Protein AF-A0A3B7QYM5-F1 (afdb_monomer_lite)

Secondary structure (DSSP, 8-state):
-EEEEEES------TT--B--PPTT-EEEEEEEE-TTT--EEEEETT--B-TT-S-EEGGGEEEEEEE---

Radius of gyration: 12.16 Å; chains: 1; bounding box: 25×25×38 Å

Foldseek 3Di:
DWWKKAFQDQPDDDPPKDWDTDDHGDMFTWDWDQDPPPRAIWIAGPPTDIDPPPRTHHCVRIDTDDDDDDD

Organism: NCBI:txid2319843

Sequence (71 aa):
MQQYARCVDATRRPHDHIGDWPERGAVYSVEYRLNARTKEPQVHVLGFYAEQPYGAFATRRFEPVAEVWLN

pLDDT: mean 95.38, std 3.87, range [78.44, 98.69]

Structure (mmCIF, N/CA/C/O backbone):
data_AF-A0A3B7QYM5-F1
#
_entry.id   AF-A0A3B7QYM5-F1
#
loop_
_atom_site.group_PDB
_atom_site.id
_atom_site.type_symbol
_atom_site.label_atom_id
_atom_site.label_alt_id
_atom_site.label_comp_id
_atom_site.label_asym_id
_atom_site.label_entity_id
_atom_site.label_seq_id
_atom_site.pdbx_PDB_ins_code
_atom_site.Cartn_x
_atom_site.Cartn_y
_atom_site.Cartn_z
_atom_site.occupancy
_atom_site.B_iso_or_equiv
_atom_site.auth_seq_id
_atom_site.auth_comp_id
_atom_site.auth_asym_id
_atom_site.auth_atom_id
_atom_site.pdbx_PDB_model_num
ATOM 1 N N . MET A 1 1 ? -2.971 8.046 14.877 1.00 87.50 1 MET A N 1
ATOM 2 C CA . MET A 1 1 ? -4.143 7.650 14.070 1.00 87.50 1 MET A CA 1
ATOM 3 C C . MET A 1 1 ? -3.679 6.640 13.039 1.00 87.50 1 MET A C 1
ATOM 5 O O . MET A 1 1 ? -2.680 6.903 12.383 1.00 87.50 1 MET A O 1
ATOM 9 N N . GLN A 1 2 ? -4.345 5.494 12.938 1.00 95.25 2 GLN A N 1
ATOM 10 C CA . GLN A 1 2 ? -4.036 4.437 11.977 1.00 95.25 2 GLN A CA 1
ATOM 11 C C . GLN A 1 2 ? -5.178 4.326 10.969 1.00 95.25 2 GLN A C 1
ATOM 13 O O . GLN A 1 2 ? -6.333 4.166 11.358 1.00 95.25 2 GLN A O 1
ATOM 18 N N . GLN A 1 3 ? -4.854 4.385 9.680 1.00 97.44 3 GLN A N 1
ATOM 19 C CA . GLN A 1 3 ? -5.824 4.212 8.602 1.00 97.44 3 GLN A CA 1
ATOM 20 C C . GLN A 1 3 ? -5.694 2.824 7.987 1.00 97.44 3 GLN A C 1
ATOM 22 O O . GLN A 1 3 ? -4.588 2.285 7.884 1.00 97.44 3 GLN A O 1
ATOM 27 N N . TYR A 1 4 ? -6.830 2.272 7.571 1.00 98.19 4 TYR A N 1
ATOM 28 C CA . TYR A 1 4 ? -6.919 0.996 6.880 1.00 98.19 4 TYR A CA 1
ATOM 29 C C . TYR A 1 4 ? -7.675 1.160 5.569 1.00 98.19 4 TYR A C 1
ATOM 31 O O . TYR A 1 4 ? -8.718 1.821 5.512 1.00 98.19 4 TYR A O 1
ATOM 39 N N . ALA A 1 5 ? -7.172 0.524 4.515 1.00 98.56 5 ALA A N 1
ATOM 40 C CA . ALA A 1 5 ? -7.819 0.519 3.213 1.00 98.56 5 ALA A CA 1
ATOM 41 C C . ALA A 1 5 ? -7.763 -0.864 2.565 1.00 98.56 5 ALA A C 1
ATOM 43 O O . ALA A 1 5 ? -6.784 -1.601 2.695 1.00 98.56 5 ALA A O 1
ATOM 44 N N . ARG A 1 6 ? -8.829 -1.208 1.846 1.00 98.69 6 ARG A N 1
ATOM 45 C CA . ARG A 1 6 ? -8.948 -2.441 1.072 1.00 98.69 6 ARG A CA 1
ATOM 46 C C . ARG A 1 6 ? -8.458 -2.214 -0.347 1.00 98.69 6 ARG A C 1
ATOM 48 O O . ARG A 1 6 ? -8.893 -1.265 -0.995 1.00 98.69 6 ARG A O 1
ATOM 55 N N . CYS A 1 7 ? -7.617 -3.101 -0.871 1.00 98.56 7 CYS A N 1
ATOM 56 C CA . CYS A 1 7 ? -7.271 -3.056 -2.288 1.00 98.56 7 CYS A CA 1
ATOM 57 C C . CYS A 1 7 ? -8.472 -3.489 -3.144 1.00 98.56 7 CYS A C 1
ATOM 59 O O . CYS A 1 7 ? -8.970 -4.609 -3.031 1.00 98.56 7 CYS A O 1
ATOM 61 N N . VAL A 1 8 ? -8.922 -2.606 -4.032 1.00 98.69 8 VAL A N 1
ATOM 62 C CA . VAL A 1 8 ? -10.026 -2.843 -4.975 1.00 98.69 8 VAL A CA 1
ATOM 63 C C . VAL A 1 8 ? -9.555 -2.944 -6.424 1.00 98.69 8 VAL A C 1
ATOM 65 O O . VAL A 1 8 ? -10.332 -3.353 -7.279 1.00 98.69 8 VAL A O 1
ATOM 68 N N . ASP A 1 9 ? -8.293 -2.624 -6.721 1.00 98.31 9 ASP A N 1
ATOM 69 C CA . ASP A 1 9 ? -7.669 -2.826 -8.034 1.00 98.31 9 ASP A CA 1
ATOM 70 C C . ASP A 1 9 ? -6.187 -3.208 -7.889 1.00 98.31 9 ASP A C 1
ATOM 72 O O . ASP A 1 9 ? -5.316 -2.350 -7.731 1.00 98.31 9 ASP A O 1
ATOM 76 N N . ALA A 1 10 ? -5.907 -4.508 -8.010 1.00 97.31 10 ALA A N 1
ATOM 77 C CA . ALA A 1 10 ? -4.562 -5.087 -8.031 1.00 97.31 10 ALA A CA 1
ATOM 78 C C . ALA A 1 10 ? -4.021 -5.317 -9.458 1.00 97.31 10 ALA A C 1
ATOM 80 O O . ALA A 1 10 ? -3.003 -5.979 -9.643 1.00 97.31 10 ALA A O 1
ATOM 81 N N . THR A 1 11 ? -4.694 -4.815 -10.498 1.00 97.12 11 THR A N 1
ATOM 82 C CA . THR A 1 11 ? -4.299 -5.075 -11.893 1.00 97.12 11 THR A CA 1
ATOM 83 C C . THR A 1 11 ? -3.130 -4.190 -12.332 1.00 97.12 11 THR A C 1
ATOM 85 O O . THR A 1 11 ? -2.805 -3.206 -11.668 1.00 97.12 11 THR A O 1
ATOM 88 N N . ARG A 1 12 ? -2.514 -4.475 -13.486 1.00 94.88 12 ARG A N 1
ATOM 89 C CA . ARG A 1 12 ? -1.459 -3.627 -14.082 1.00 94.88 12 ARG A CA 1
ATOM 90 C C . ARG A 1 12 ? -0.266 -3.402 -13.142 1.00 94.88 12 ARG A C 1
ATOM 92 O O . ARG A 1 12 ? 0.169 -2.264 -12.963 1.00 94.88 12 ARG A O 1
ATOM 99 N N . ARG A 1 13 ? 0.230 -4.482 -12.531 1.00 95.31 13 ARG A N 1
ATOM 100 C CA . ARG A 1 13 ? 1.572 -4.496 -11.940 1.00 95.31 13 ARG A CA 1
ATOM 101 C C . ARG A 1 13 ? 2.586 -4.223 -13.063 1.00 95.31 13 ARG A C 1
ATOM 103 O O . ARG A 1 13 ? 2.516 -4.927 -14.074 1.00 95.31 13 ARG A O 1
ATOM 110 N N . PRO A 1 14 ? 3.464 -3.211 -12.943 1.00 94.69 14 PRO A N 1
ATOM 111 C CA . PRO A 1 14 ? 4.528 -2.992 -13.919 1.00 94.69 14 PRO A CA 1
ATOM 112 C C . PRO A 1 14 ? 5.403 -4.241 -14.060 1.00 94.69 14 PRO A C 1
ATOM 114 O O . PRO A 1 14 ? 5.658 -4.939 -13.079 1.00 94.69 14 PRO A O 1
ATOM 117 N N . HIS A 1 15 ? 5.835 -4.540 -15.284 1.00 94.44 15 HIS A N 1
ATOM 118 C CA . HIS A 1 15 ? 6.649 -5.724 -15.581 1.00 94.44 15 HIS A CA 1
ATOM 119 C C . HIS A 1 15 ? 8.000 -5.721 -14.846 1.00 94.44 15 HIS A C 1
ATOM 121 O O . HIS A 1 15 ? 8.527 -6.774 -14.510 1.00 94.44 15 HIS A O 1
ATOM 127 N N . ASP A 1 16 ? 8.523 -4.530 -14.581 1.00 94.62 16 ASP A N 1
ATOM 128 C CA . ASP A 1 16 ? 9.768 -4.219 -13.890 1.00 94.62 16 ASP A CA 1
ATOM 129 C C . ASP A 1 16 ? 9.556 -3.911 -12.394 1.00 94.62 16 ASP A C 1
ATOM 131 O O . ASP A 1 16 ? 10.472 -3.456 -11.714 1.00 94.62 16 ASP A O 1
ATOM 135 N N . HIS A 1 17 ? 8.355 -4.152 -11.849 1.00 95.12 17 HIS A N 1
ATOM 136 C CA . HIS A 1 17 ? 8.071 -3.923 -10.429 1.00 95.12 17 HIS A CA 1
ATOM 137 C C . HIS A 1 17 ? 8.736 -4.977 -9.541 1.00 95.12 17 HIS A C 1
ATOM 139 O O . HIS A 1 17 ? 8.316 -6.143 -9.517 1.00 95.12 17 HIS A O 1
ATOM 145 N N . ILE A 1 18 ? 9.676 -4.531 -8.711 1.00 96.06 18 ILE A N 1
ATOM 146 C CA . ILE A 1 18 ? 10.349 -5.343 -7.693 1.00 96.06 18 ILE A CA 1
ATOM 147 C C . ILE A 1 18 ? 9.784 -5.017 -6.307 1.00 96.06 18 ILE A C 1
ATOM 149 O O . ILE A 1 18 ? 9.680 -3.852 -5.924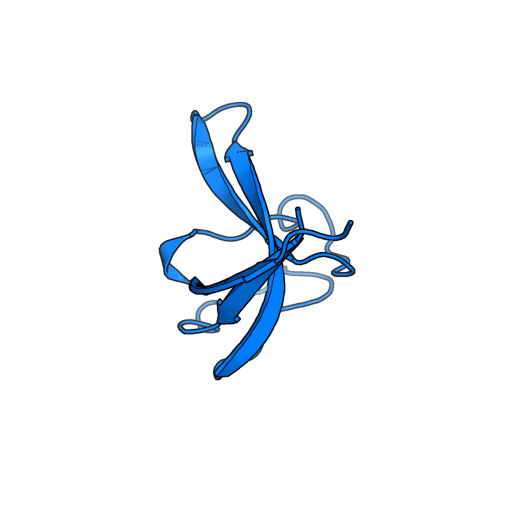 1.00 96.06 18 ILE A O 1
ATOM 153 N N . GLY A 1 19 ? 9.442 -6.070 -5.559 1.00 96.06 19 GLY A N 1
ATOM 154 C CA . GLY A 1 19 ? 8.877 -5.994 -4.212 1.00 96.06 19 GLY A CA 1
ATOM 155 C C . GLY A 1 19 ? 7.393 -6.354 -4.143 1.00 96.06 19 GLY A C 1
ATOM 156 O O . GLY A 1 19 ? 6.845 -7.029 -5.029 1.00 96.06 19 GLY A O 1
ATOM 157 N N . ASP A 1 20 ? 6.767 -5.902 -3.065 1.00 97.75 20 ASP A N 1
ATOM 158 C CA . ASP A 1 20 ? 5.396 -6.198 -2.685 1.00 97.75 20 ASP A CA 1
ATOM 159 C C . ASP A 1 20 ? 4.393 -5.522 -3.619 1.00 97.75 20 ASP A C 1
ATOM 161 O O . ASP A 1 20 ? 4.602 -4.423 -4.144 1.00 97.75 20 ASP A O 1
ATOM 165 N N . TRP A 1 21 ? 3.271 -6.200 -3.826 1.00 97.44 21 TRP A N 1
ATOM 166 C CA . TRP A 1 21 ? 2.157 -5.717 -4.627 1.00 97.44 21 TRP A CA 1
ATOM 167 C C . TRP A 1 21 ? 0.854 -6.088 -3.920 1.00 97.44 21 TRP A C 1
ATOM 169 O O . TRP A 1 21 ? 0.744 -7.210 -3.428 1.00 97.44 21 TRP A O 1
ATOM 179 N N . PRO A 1 22 ? -0.134 -5.182 -3.841 1.00 97.56 22 PRO A N 1
ATOM 180 C CA . PRO A 1 22 ? -1.345 -5.453 -3.086 1.00 97.56 22 PRO A CA 1
ATOM 181 C C . PRO A 1 22 ? -2.200 -6.515 -3.778 1.00 97.56 22 PRO A C 1
ATOM 183 O O . PRO A 1 22 ? -2.284 -6.579 -5.007 1.00 97.56 22 PRO A O 1
ATOM 186 N N . GLU A 1 23 ? -2.898 -7.305 -2.976 1.00 98.38 23 GLU A N 1
ATOM 187 C CA . GLU A 1 23 ? -3.839 -8.318 -3.433 1.00 98.38 23 GLU A CA 1
ATOM 188 C C . GLU A 1 23 ? -5.268 -7.782 -3.358 1.00 98.38 23 GLU A C 1
ATOM 190 O O . GLU A 1 23 ? -5.674 -7.169 -2.368 1.00 98.38 23 GLU A O 1
ATOM 195 N N . ARG A 1 24 ? -6.065 -8.016 -4.407 1.00 98.19 24 ARG A N 1
ATOM 196 C CA . ARG A 1 24 ? -7.460 -7.556 -4.453 1.00 98.19 24 ARG A CA 1
ATOM 197 C C . ARG A 1 24 ? -8.251 -8.195 -3.306 1.00 98.19 24 ARG A C 1
ATOM 199 O O . ARG A 1 24 ? -8.310 -9.412 -3.197 1.00 98.19 24 ARG A O 1
ATOM 206 N N . GLY A 1 25 ? -8.923 -7.365 -2.513 1.00 98.38 25 GLY A N 1
ATOM 207 C CA . GLY A 1 25 ? -9.744 -7.772 -1.372 1.00 98.38 25 GLY A CA 1
ATOM 208 C C . GLY A 1 25 ? -9.022 -7.727 -0.025 1.00 98.38 25 GLY A C 1
ATOM 209 O O . GLY A 1 25 ? -9.698 -7.590 0.993 1.00 98.38 25 GLY A O 1
ATOM 210 N N . ALA A 1 26 ? -7.686 -7.762 -0.001 1.00 98.56 26 ALA A N 1
ATOM 211 C CA . ALA A 1 26 ? -6.921 -7.634 1.234 1.00 98.56 26 ALA A CA 1
ATOM 212 C C . ALA A 1 26 ? -7.027 -6.215 1.815 1.00 98.56 26 ALA A C 1
ATOM 214 O O . ALA A 1 26 ? -7.123 -5.223 1.082 1.00 98.56 26 ALA A O 1
ATOM 215 N N . VAL A 1 27 ? -7.017 -6.136 3.147 1.00 98.44 27 VAL A N 1
ATOM 216 C CA . VAL A 1 27 ? -7.034 -4.887 3.916 1.00 98.44 27 VAL A CA 1
ATOM 217 C C . VAL A 1 27 ? -5.641 -4.637 4.469 1.00 98.44 27 VAL A C 1
ATOM 219 O O . VAL A 1 27 ? -5.036 -5.529 5.056 1.00 98.44 27 VAL A O 1
ATOM 222 N N . TYR A 1 28 ? -5.161 -3.410 4.304 1.00 98.44 28 TYR A N 1
ATOM 223 C CA . TYR A 1 28 ? -3.827 -3.003 4.715 1.00 98.44 28 TYR A CA 1
ATOM 224 C C . TYR A 1 28 ? -3.879 -1.774 5.609 1.00 98.44 28 TYR A C 1
ATOM 226 O O . TYR A 1 28 ? -4.727 -0.900 5.422 1.00 98.44 28 TYR A O 1
ATOM 234 N N . SER A 1 29 ? -2.920 -1.681 6.525 1.00 98.06 29 SER A N 1
ATOM 235 C CA . SER A 1 29 ? -2.560 -0.421 7.170 1.00 98.06 29 SER A CA 1
ATOM 236 C C . SER A 1 29 ? -1.932 0.501 6.128 1.00 98.06 29 SER A C 1
ATOM 238 O O . SER A 1 29 ? -1.003 0.098 5.424 1.00 98.06 29 SER A O 1
ATOM 240 N N . VAL A 1 30 ? -2.429 1.729 6.009 1.00 98.06 30 VAL A N 1
ATOM 241 C CA . VAL A 1 30 ? -1.981 2.670 4.977 1.00 98.06 30 VAL A CA 1
ATOM 242 C C . VAL A 1 30 ? -1.719 4.063 5.528 1.00 98.06 30 VAL A C 1
ATOM 244 O O . VAL A 1 30 ? -2.240 4.445 6.573 1.00 98.06 30 VAL A O 1
ATOM 247 N N . GLU A 1 31 ? -0.959 4.839 4.762 1.00 97.19 31 GLU A N 1
ATOM 248 C CA . GLU A 1 31 ? -0.874 6.289 4.879 1.00 97.19 31 GLU A CA 1
ATOM 249 C C . GLU A 1 31 ? -1.188 6.955 3.539 1.00 97.19 31 GLU A C 1
ATOM 251 O O . GLU A 1 31 ? -0.665 6.561 2.492 1.00 97.19 31 GLU A O 1
ATOM 256 N N . TYR A 1 32 ? -2.000 8.011 3.578 1.00 96.38 32 TYR A N 1
ATOM 257 C CA . TYR A 1 32 ? -2.230 8.875 2.425 1.00 96.38 32 TYR A CA 1
ATOM 258 C C . TYR A 1 32 ? -1.241 10.035 2.459 1.00 96.38 32 TYR A C 1
ATOM 260 O O . TYR A 1 32 ? -1.169 10.780 3.436 1.00 96.38 32 TYR A O 1
ATOM 268 N N . ARG A 1 33 ? -0.474 10.203 1.384 1.00 95.50 33 ARG A N 1
ATOM 269 C CA . ARG A 1 33 ? 0.515 11.277 1.252 1.00 95.50 33 ARG A CA 1
ATOM 270 C C . ARG A 1 33 ? 0.352 11.975 -0.089 1.00 95.50 33 ARG A C 1
ATOM 272 O O . ARG A 1 33 ? -0.163 11.399 -1.042 1.00 95.50 33 ARG A O 1
ATOM 279 N N . LEU A 1 34 ? 0.800 13.223 -0.173 1.00 96.19 34 LEU A N 1
ATOM 280 C CA . LEU A 1 34 ? 0.874 13.927 -1.450 1.00 96.19 34 LEU A CA 1
ATOM 281 C C . LEU A 1 34 ? 2.198 1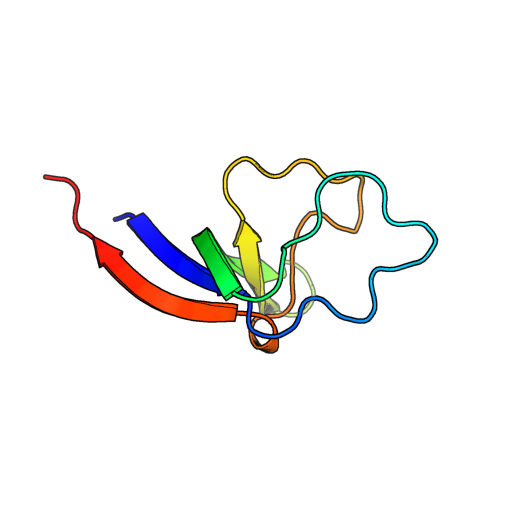3.596 -2.129 1.00 96.19 34 LEU A C 1
ATOM 283 O O . LEU A 1 34 ? 3.259 13.680 -1.507 1.00 96.19 34 LEU A O 1
ATOM 287 N N . ASN A 1 35 ? 2.148 13.287 -3.422 1.00 93.19 35 ASN A N 1
ATOM 288 C CA . ASN A 1 35 ? 3.352 13.200 -4.227 1.00 93.19 35 ASN A CA 1
ATOM 289 C C . ASN A 1 35 ? 4.120 14.527 -4.151 1.00 93.19 35 ASN A C 1
ATOM 291 O O . ASN A 1 35 ? 3.555 15.596 -4.392 1.00 93.19 35 ASN A O 1
AT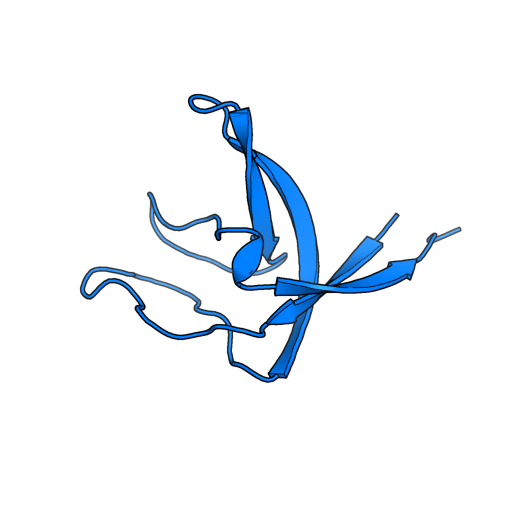OM 295 N N . ALA A 1 36 ? 5.419 14.479 -3.854 1.00 89.69 36 ALA A N 1
ATOM 296 C CA . ALA A 1 36 ? 6.208 15.694 -3.655 1.00 89.69 36 ALA A CA 1
ATOM 297 C C . ALA A 1 36 ? 6.228 16.607 -4.897 1.00 89.69 36 ALA A C 1
ATOM 299 O O . ALA A 1 36 ? 6.207 17.833 -4.739 1.00 89.69 36 ALA A O 1
ATOM 300 N N . ARG A 1 37 ? 6.220 16.009 -6.100 1.00 91.56 37 ARG A N 1
ATOM 301 C CA . ARG A 1 37 ? 6.302 16.693 -7.397 1.00 91.56 37 ARG A CA 1
ATOM 302 C C . ARG A 1 37 ? 4.929 17.049 -7.964 1.00 91.56 37 ARG A C 1
ATOM 304 O O . ARG A 1 37 ? 4.720 18.207 -8.301 1.00 91.56 37 ARG A O 1
ATOM 311 N N . THR A 1 38 ? 4.014 16.083 -8.086 1.00 94.31 38 THR A N 1
ATOM 312 C CA . THR A 1 38 ? 2.705 16.308 -8.737 1.00 94.31 38 THR A CA 1
ATOM 313 C C . THR A 1 38 ? 1.642 16.851 -7.789 1.00 94.31 38 THR A C 1
ATOM 315 O O . THR A 1 38 ? 0.627 17.356 -8.250 1.00 94.31 38 THR A O 1
ATOM 318 N N . LYS A 1 39 ? 1.867 16.766 -6.468 1.00 95.19 39 LYS A N 1
ATOM 319 C CA . LYS A 1 39 ? 0.882 17.074 -5.415 1.00 95.19 39 LYS A CA 1
ATOM 320 C C . LYS A 1 39 ? -0.382 16.214 -5.464 1.00 95.19 39 LYS A C 1
ATOM 322 O O . LYS A 1 39 ? -1.329 16.489 -4.738 1.00 95.19 39 LYS A O 1
ATOM 327 N N . GLU A 1 40 ? -0.391 15.150 -6.259 1.00 96.19 40 GLU A N 1
ATOM 328 C CA . GLU A 1 40 ? -1.501 14.206 -6.292 1.00 96.19 40 GLU A CA 1
ATOM 329 C C . GLU A 1 40 ? -1.484 13.302 -5.050 1.00 96.19 40 GLU A C 1
ATOM 331 O O . GLU A 1 40 ? -0.403 12.904 -4.601 1.00 96.19 40 GLU A O 1
ATOM 336 N N . PRO A 1 41 ? -2.653 12.939 -4.499 1.00 96.38 41 PRO A N 1
ATOM 337 C CA . PRO A 1 41 ? -2.747 11.959 -3.425 1.00 96.38 41 PRO A CA 1
ATOM 338 C C . PRO A 1 41 ? -2.258 10.570 -3.852 1.00 96.38 41 PRO A C 1
ATOM 340 O O . PRO A 1 41 ? -2.588 10.077 -4.932 1.00 96.38 41 PRO A O 1
ATOM 343 N N . GLN A 1 42 ? -1.516 9.914 -2.966 1.00 97.12 42 GLN A N 1
ATOM 344 C CA . GLN A 1 42 ? -0.980 8.567 -3.135 1.00 97.12 42 GLN A CA 1
ATOM 345 C C . GLN A 1 42 ? -1.135 7.772 -1.838 1.00 97.12 42 GLN A C 1
ATOM 347 O O . GLN A 1 42 ? -1.215 8.341 -0.749 1.00 97.12 42 GLN A O 1
ATOM 352 N N . VAL A 1 43 ? -1.180 6.451 -1.968 1.00 97.94 43 VAL A N 1
ATOM 353 C CA . VAL A 1 43 ? -1.317 5.503 -0.862 1.00 97.94 43 VAL A CA 1
ATOM 354 C C . VAL A 1 43 ? 0.010 4.795 -0.654 1.00 97.94 43 VAL A C 1
ATOM 356 O O . VAL A 1 43 ? 0.540 4.182 -1.581 1.00 97.94 43 VAL A O 1
ATOM 359 N N . HIS A 1 44 ? 0.518 4.841 0.569 1.00 97.44 44 HIS A N 1
ATOM 360 C CA . HIS A 1 44 ? 1.624 4.012 1.024 1.00 97.44 44 HIS A CA 1
ATOM 361 C C . HIS A 1 44 ? 1.063 2.883 1.876 1.00 97.44 44 HIS A C 1
ATOM 363 O O . HIS A 1 44 ? 0.394 3.138 2.875 1.00 97.44 44 HIS A O 1
ATOM 369 N N . VAL A 1 45 ? 1.329 1.639 1.484 1.00 97.75 45 VAL A N 1
ATOM 370 C CA . VAL A 1 45 ? 1.006 0.478 2.314 1.00 97.75 45 VAL A CA 1
ATOM 371 C C . VAL A 1 45 ? 2.118 0.310 3.340 1.00 97.75 45 VAL A C 1
ATOM 373 O O . VAL A 1 45 ? 3.288 0.182 2.981 1.00 97.75 45 VAL A O 1
ATOM 376 N N . LEU A 1 46 ? 1.765 0.346 4.620 1.00 96.75 46 LEU A N 1
ATOM 377 C CA . LEU A 1 46 ? 2.741 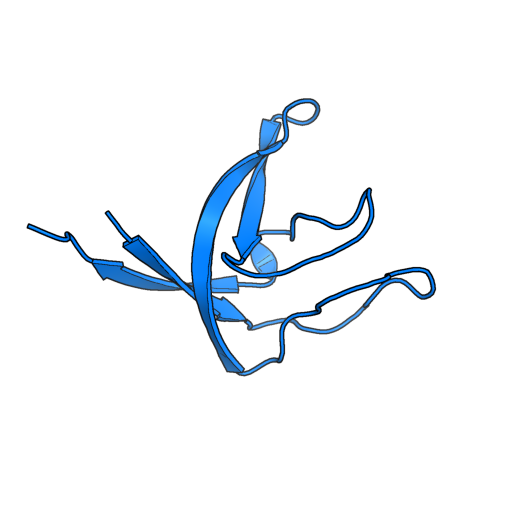0.217 5.693 1.00 96.75 46 LEU A CA 1
ATOM 378 C C . LEU A 1 46 ? 3.275 -1.217 5.740 1.00 96.75 46 LEU A C 1
ATOM 380 O O . LEU A 1 46 ? 2.505 -2.174 5.717 1.00 96.75 46 LEU A O 1
ATOM 384 N N . GLY A 1 47 ? 4.600 -1.353 5.805 1.00 95.94 47 GLY A N 1
ATOM 385 C CA . GLY A 1 47 ? 5.289 -2.646 5.798 1.00 95.94 47 GLY A CA 1
ATOM 386 C C . GLY A 1 47 ? 5.593 -3.208 4.408 1.00 95.94 47 GLY A C 1
ATOM 387 O O . GLY A 1 47 ? 6.327 -4.186 4.328 1.00 95.94 47 GLY A O 1
ATOM 388 N N . PHE A 1 48 ? 5.099 -2.592 3.328 1.00 96.94 48 PHE A N 1
ATOM 389 C CA . PHE A 1 48 ? 5.500 -2.981 1.976 1.00 96.94 48 PHE A CA 1
ATOM 390 C C . PHE A 1 48 ? 6.906 -2.483 1.649 1.00 96.94 48 PHE A C 1
ATOM 392 O O . PHE A 1 48 ? 7.246 -1.319 1.880 1.00 96.94 48 PHE A O 1
ATOM 399 N N . TYR A 1 49 ? 7.688 -3.358 1.033 1.00 96.00 49 TYR A N 1
ATOM 400 C CA . TYR A 1 49 ? 8.927 -3.031 0.352 1.00 96.00 49 TYR A CA 1
ATOM 401 C C . TYR A 1 49 ? 8.692 -2.971 -1.160 1.00 96.00 49 TYR A C 1
ATOM 403 O O . TYR A 1 49 ? 8.091 -3.869 -1.741 1.00 96.00 49 TYR A O 1
ATOM 411 N N . ALA A 1 50 ? 9.213 -1.941 -1.821 1.00 95.56 50 ALA A N 1
ATOM 412 C CA . ALA A 1 50 ? 9.334 -1.902 -3.273 1.00 95.56 50 ALA A CA 1
ATOM 413 C C . ALA A 1 50 ? 10.553 -1.069 -3.665 1.00 95.56 50 ALA A C 1
ATOM 415 O O . ALA A 1 50 ? 10.864 -0.067 -3.012 1.00 95.56 50 ALA A O 1
ATOM 416 N N . GLU A 1 51 ? 11.228 -1.461 -4.742 1.00 94.38 51 GLU A N 1
ATOM 417 C CA . GLU A 1 51 ? 12.298 -0.635 -5.295 1.00 94.38 51 GLU A CA 1
ATOM 418 C C . GLU A 1 51 ? 11.729 0.650 -5.907 1.00 94.38 51 GLU A C 1
ATOM 420 O O . GLU A 1 51 ? 10.577 0.710 -6.356 1.00 94.38 51 GLU A O 1
ATOM 425 N N . GLN A 1 52 ? 12.533 1.718 -5.913 1.00 86.62 52 GLN A N 1
ATOM 426 C CA . GLN A 1 52 ? 12.136 2.944 -6.598 1.00 86.62 52 GLN A CA 1
ATOM 427 C C . GLN A 1 52 ? 11.894 2.652 -8.088 1.00 86.62 52 GLN A C 1
ATOM 429 O O . GLN A 1 52 ? 12.679 1.923 -8.690 1.00 86.62 52 GLN A O 1
ATOM 434 N N . PRO A 1 53 ? 10.849 3.238 -8.702 1.00 87.56 53 PRO A N 1
ATOM 435 C CA . PRO A 1 53 ? 9.984 4.306 -8.183 1.00 87.56 53 PRO A CA 1
ATOM 436 C C . PRO A 1 53 ? 8.671 3.831 -7.518 1.00 87.56 53 PRO A C 1
ATOM 438 O O . PRO A 1 53 ? 7.777 4.647 -7.297 1.00 87.56 53 PRO A O 1
ATOM 441 N N . TYR A 1 54 ? 8.512 2.543 -7.203 1.00 88.00 54 TYR A N 1
ATOM 442 C CA . TYR A 1 54 ? 7.200 1.917 -6.981 1.00 88.00 54 TYR A CA 1
ATOM 443 C C . TYR A 1 54 ? 6.687 1.880 -5.530 1.00 88.00 54 TYR A C 1
ATOM 445 O O . TYR A 1 54 ? 5.715 1.190 -5.231 1.00 88.00 54 TYR A O 1
ATOM 453 N N . GLY A 1 55 ? 7.285 2.652 -4.620 1.00 89.75 55 GLY A N 1
ATOM 454 C CA . GLY A 1 55 ? 6.926 2.667 -3.191 1.00 89.75 55 GLY A CA 1
ATOM 455 C C . GLY A 1 55 ? 5.589 3.338 -2.830 1.00 89.75 55 GLY A C 1
ATOM 456 O O . GLY A 1 55 ? 5.322 3.559 -1.647 1.00 89.75 55 GLY A O 1
ATOM 457 N N . ALA A 1 56 ? 4.770 3.717 -3.815 1.00 95.19 56 ALA A N 1
ATOM 458 C CA . ALA A 1 56 ? 3.476 4.365 -3.613 1.00 95.19 56 ALA A CA 1
ATOM 459 C C . ALA A 1 56 ? 2.470 3.954 -4.696 1.00 95.19 56 ALA A C 1
ATOM 461 O O . ALA A 1 56 ? 2.828 3.713 -5.850 1.00 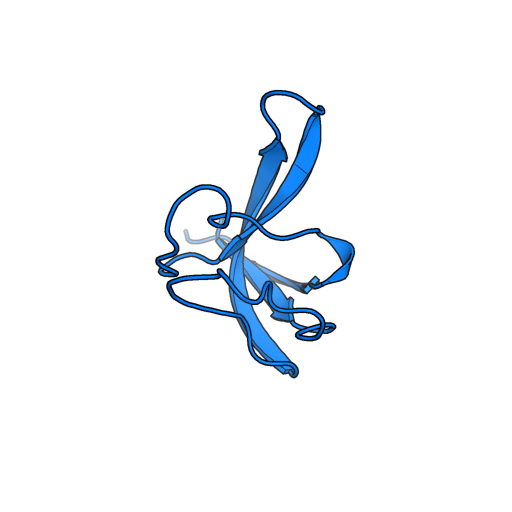95.19 56 ALA A O 1
ATOM 462 N N . PHE A 1 57 ? 1.188 3.935 -4.338 1.00 96.38 57 PHE A N 1
ATOM 463 C CA . PHE A 1 57 ? 0.099 3.511 -5.212 1.00 96.38 57 PHE A CA 1
ATOM 464 C C . PHE A 1 57 ? -0.913 4.634 -5.453 1.00 96.38 57 PHE A C 1
ATOM 466 O O . PHE A 1 57 ? -1.125 5.507 -4.615 1.00 96.38 57 PHE A O 1
ATOM 473 N N . ALA A 1 58 ? -1.596 4.590 -6.597 1.00 96.00 58 ALA A N 1
ATOM 474 C CA . ALA A 1 58 ? -2.705 5.499 -6.876 1.00 96.00 58 ALA A CA 1
ATOM 475 C C . ALA A 1 58 ? -3.889 5.232 -5.929 1.00 96.00 58 ALA A C 1
ATOM 477 O O . ALA A 1 58 ? -4.273 4.077 -5.734 1.00 96.00 58 ALA A O 1
ATOM 478 N N . THR A 1 59 ? -4.525 6.291 -5.423 1.00 97.38 59 THR A N 1
ATOM 479 C CA . THR A 1 59 ? -5.670 6.200 -4.493 1.00 97.38 59 THR A CA 1
ATOM 480 C C . THR A 1 59 ? -6.818 5.358 -5.023 1.00 97.38 59 THR A C 1
ATOM 482 O O . THR A 1 59 ? -7.362 4.556 -4.281 1.00 97.38 59 THR A O 1
ATOM 485 N N . ARG A 1 60 ? -7.124 5.437 -6.324 1.00 97.06 60 ARG A N 1
ATOM 486 C CA . ARG A 1 60 ? -8.188 4.640 -6.967 1.00 97.06 60 ARG A CA 1
ATOM 487 C C . ARG A 1 60 ? -8.038 3.116 -6.822 1.00 97.06 60 ARG A C 1
ATOM 489 O O . ARG A 1 60 ? -8.965 2.389 -7.160 1.00 97.06 60 ARG A O 1
ATOM 496 N N . ARG A 1 61 ? -6.861 2.619 -6.416 1.00 97.88 61 ARG A N 1
ATOM 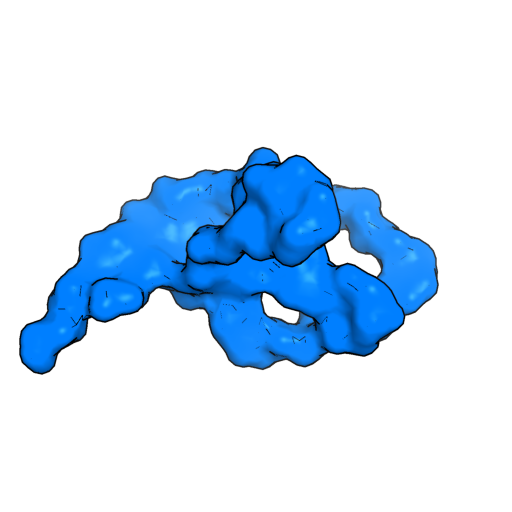497 C CA . ARG A 1 61 ? -6.627 1.188 -6.163 1.00 97.88 61 ARG A CA 1
ATOM 498 C C . ARG A 1 61 ? -7.127 0.734 -4.799 1.00 97.88 61 ARG A C 1
ATOM 500 O O . ARG A 1 61 ? -7.206 -0.474 -4.577 1.00 97.88 61 ARG A O 1
ATOM 507 N N . PHE A 1 62 ? -7.446 1.670 -3.911 1.00 98.44 62 PHE A N 1
ATOM 508 C CA . PHE A 1 62 ? -7.787 1.408 -2.525 1.00 98.44 62 PHE A CA 1
ATOM 509 C C . PHE A 1 62 ? -9.085 2.108 -2.132 1.00 98.44 62 PHE A C 1
ATOM 511 O O . PHE A 1 62 ? -9.350 3.242 -2.519 1.00 98.44 62 PHE A O 1
ATOM 518 N N . GLU A 1 63 ? -9.882 1.417 -1.332 1.00 98.38 63 GLU A N 1
ATOM 519 C CA . GLU A 1 63 ? -11.087 1.945 -0.706 1.00 98.38 63 GLU A CA 1
ATOM 520 C C . GLU A 1 63 ? -10.844 2.042 0.809 1.00 98.38 63 GLU A C 1
ATOM 522 O O . GLU A 1 63 ? -10.478 1.029 1.414 1.00 98.38 63 GLU A O 1
ATOM 527 N N . PRO A 1 64 ? -11.000 3.220 1.443 1.00 97.69 64 PRO A N 1
ATOM 528 C CA . PRO A 1 64 ? -10.894 3.346 2.895 1.00 97.69 64 PRO A CA 1
ATOM 529 C C . PRO A 1 64 ? -11.929 2.461 3.596 1.00 97.69 64 PRO A C 1
ATOM 531 O O . PRO A 1 64 ? -13.092 2.453 3.204 1.00 97.69 64 PRO A O 1
ATOM 534 N N . VAL A 1 65 ? -11.522 1.736 4.642 1.00 97.62 65 VAL A N 1
ATOM 535 C CA . VAL A 1 65 ? -12.437 0.862 5.404 1.00 97.62 65 VAL A CA 1
ATOM 536 C C . VAL A 1 65 ? -12.524 1.209 6.885 1.00 97.62 65 VAL A C 1
ATOM 538 O O . VAL A 1 65 ? -13.558 0.957 7.497 1.00 97.62 65 VAL A O 1
ATOM 541 N N . ALA A 1 66 ? -11.473 1.789 7.470 1.00 95.31 66 ALA A N 1
ATOM 542 C CA . ALA A 1 66 ? -11.489 2.228 8.860 1.00 95.31 66 ALA A CA 1
ATOM 543 C C . ALA A 1 66 ? -10.419 3.289 9.136 1.00 95.31 66 ALA A C 1
ATOM 545 O O . ALA A 1 66 ? -9.351 3.303 8.520 1.00 95.31 66 ALA A O 1
ATOM 546 N N . GLU A 1 67 ? -10.691 4.119 10.136 1.00 95.00 67 GLU A N 1
ATOM 547 C CA . GLU A 1 67 ? -9.725 5.004 10.774 1.00 95.00 67 GLU A CA 1
ATOM 548 C C . GLU A 1 67 ? -9.813 4.788 12.285 1.00 95.00 67 GLU A C 1
ATOM 550 O O . GLU A 1 67 ? -10.896 4.849 12.867 1.00 95.00 67 GLU A O 1
ATOM 555 N N . VAL A 1 68 ? -8.680 4.469 12.909 1.00 92.31 68 VAL A N 1
ATOM 556 C CA . VAL A 1 68 ? -8.600 4.096 14.322 1.00 92.31 68 VAL A CA 1
ATOM 557 C C . VAL A 1 68 ? -7.688 5.069 15.057 1.00 92.31 68 VAL A C 1
ATOM 559 O O . VAL A 1 68 ? -6.540 5.308 14.667 1.00 92.31 68 VAL A O 1
ATOM 562 N N . TRP A 1 69 ? -8.186 5.611 16.162 1.00 90.94 69 TRP A N 1
ATOM 563 C CA . TRP A 1 69 ? -7.393 6.390 17.104 1.00 90.94 69 TRP A CA 1
ATOM 564 C C . TRP A 1 69 ? -6.784 5.432 18.125 1.00 90.94 69 TRP A C 1
ATOM 566 O O . TRP A 1 69 ? -7.497 4.687 18.791 1.00 90.94 69 TRP A O 1
ATOM 576 N N . LEU A 1 70 ? -5.454 5.401 18.173 1.00 82.19 70 LEU A N 1
ATOM 577 C CA . LEU A 1 70 ? -4.714 4.664 19.189 1.00 82.19 70 LEU A CA 1
ATOM 578 C C . LEU A 1 70 ? -4.491 5.652 20.334 1.00 82.19 70 LEU A C 1
ATOM 580 O O . LEU A 1 70 ? -3.826 6.668 20.121 1.00 82.19 70 LEU A O 1
ATOM 584 N N . ASN A 1 71 ? -5.140 5.387 21.465 1.00 78.44 71 ASN A N 1
ATOM 585 C CA . ASN A 1 71 ? -5.073 6.195 22.681 1.00 78.44 71 ASN A CA 1
ATOM 586 C C . ASN A 1 71 ? -3.826 5.847 23.492 1.00 78.44 71 ASN A C 1
ATOM 588 O O . ASN A 1 71 ? -3.510 4.636 23.559 1.00 78.44 71 ASN A O 1
#